Protein AF-A0AB73R5D5-F1 (afdb_monomer_lite)

Sequence (37 aa):
HAHCVTLYHNDLTCEADTFGSCGYVYLAVYPTPETKK

Secondary structure (DSSP, 8-state):
----EEEEETTEEEEEE-TT-SS--EEEEEEPPP---

Organism: Escherichia coli (NCBI:txid562)
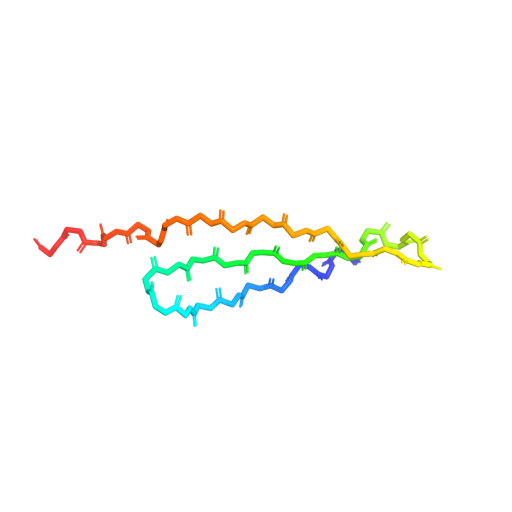
Radius of gyration: 12.19 Å; chains: 1; bounding box: 27×12×38 Å

pLDDT: mean 90.2, std 12.15, range [56.09, 97.62]

Foldseek 3Di:
DWDWDWDDDPQKIKTWTPVPVVDDIDIDIDGNDDPPD

Structure (mmCIF, N/CA/C/O backbone):
data_AF-A0AB73R5D5-F1
#
_entry.id   AF-A0AB73R5D5-F1
#
loop_
_atom_site.group_PDB
_atom_site.id
_atom_site.type_symbol
_atom_site.label_atom_id
_atom_site.label_alt_id
_atom_site.label_comp_id
_atom_site.label_asym_id
_atom_site.label_entity_id
_atom_site.label_seq_id
_atom_site.pdbx_PDB_ins_code
_atom_site.Cartn_x
_atom_site.Cartn_y
_atom_site.Cartn_z
_atom_site.occupancy
_atom_site.B_iso_or_equiv
_atom_site.auth_seq_id
_atom_site.auth_comp_id
_atom_site.auth_asym_id
_atom_site.auth_atom_id
_atom_site.pdbx_PDB_model_num
ATOM 1 N N . HIS A 1 1 ? 12.960 8.689 -2.558 1.00 57.22 1 HIS A N 1
ATOM 2 C CA . HIS A 1 1 ? 11.597 9.245 -2.494 1.00 57.22 1 HIS A CA 1
ATOM 3 C C . HIS A 1 1 ? 10.626 8.076 -2.454 1.00 57.22 1 HIS A C 1
ATOM 5 O O . HIS A 1 1 ? 10.288 7.552 -3.505 1.00 57.22 1 HIS A O 1
ATOM 11 N N . ALA A 1 2 ? 10.310 7.569 -1.261 1.00 58.09 2 ALA A N 1
ATOM 12 C CA . ALA A 1 2 ? 9.249 6.575 -1.093 1.00 58.09 2 ALA A CA 1
ATOM 13 C C . ALA A 1 2 ? 7.933 7.352 -0.998 1.00 58.09 2 ALA A C 1
ATOM 15 O O . ALA A 1 2 ? 7.864 8.320 -0.239 1.00 58.09 2 ALA A O 1
ATOM 16 N N . HIS A 1 3 ? 6.954 7.011 -1.830 1.00 81.69 3 HIS A N 1
ATOM 17 C CA . HIS A 1 3 ? 5.709 7.765 -1.967 1.00 81.69 3 HIS A CA 1
ATOM 18 C C . HIS A 1 3 ? 4.553 6.905 -1.467 1.00 81.69 3 HIS A C 1
ATOM 20 O O . HIS A 1 3 ? 3.660 6.532 -2.224 1.00 81.69 3 HIS A O 1
ATOM 26 N N . CYS A 1 4 ? 4.605 6.577 -0.176 1.00 93.25 4 CYS A N 1
ATOM 27 C CA . CYS A 1 4 ? 3.508 5.899 0.493 1.00 93.25 4 CYS A CA 1
ATOM 28 C C . CYS A 1 4 ? 2.373 6.901 0.717 1.00 93.25 4 CYS A C 1
ATOM 30 O O . CYS A 1 4 ? 2.574 7.964 1.313 1.00 93.25 4 CYS A O 1
ATOM 32 N N . VAL A 1 5 ? 1.189 6.570 0.211 1.00 95.00 5 VAL A N 1
ATOM 33 C CA . VAL A 1 5 ? -0.039 7.332 0.433 1.00 95.00 5 VAL A CA 1
ATOM 34 C C . VAL A 1 5 ? -0.892 6.580 1.443 1.00 95.00 5 VAL A C 1
ATOM 36 O O . VAL A 1 5 ? -1.138 5.385 1.282 1.00 95.00 5 VAL A O 1
ATOM 39 N N . THR A 1 6 ? -1.374 7.291 2.461 1.00 96.44 6 THR A N 1
ATOM 40 C CA . THR A 1 6 ? -2.299 6.752 3.463 1.00 96.44 6 THR A CA 1
ATOM 41 C C . THR A 1 6 ? -3.702 7.294 3.218 1.00 96.44 6 THR A C 1
ATOM 43 O O . THR A 1 6 ? -3.902 8.505 3.116 1.00 96.44 6 THR A O 1
ATOM 46 N N . LEU A 1 7 ? -4.680 6.397 3.136 1.00 96.25 7 LEU A N 1
ATOM 47 C CA . LEU A 1 7 ? -6.099 6.697 2.978 1.00 96.25 7 LEU A CA 1
ATOM 48 C C . LEU A 1 7 ? -6.878 6.162 4.180 1.00 96.25 7 LEU A C 1
ATOM 50 O O . LEU A 1 7 ? -6.535 5.115 4.727 1.00 96.25 7 LEU A O 1
ATOM 54 N N . TYR A 1 8 ? -7.955 6.855 4.546 1.00 96.62 8 TYR A N 1
ATOM 55 C CA . TYR A 1 8 ? -8.855 6.449 5.624 1.00 96.62 8 TYR A CA 1
ATOM 56 C C . TYR A 1 8 ? -10.283 6.359 5.096 1.00 96.62 8 TYR A C 1
ATOM 58 O O . TYR A 1 8 ? -10.791 7.318 4.508 1.00 96.62 8 TYR A O 1
ATOM 66 N N . HIS A 1 9 ? -10.933 5.214 5.293 1.00 96.81 9 HIS A N 1
ATOM 67 C CA . HIS A 1 9 ? -12.320 5.001 4.884 1.00 96.81 9 HIS A CA 1
ATOM 68 C C . HIS A 1 9 ? -12.965 3.891 5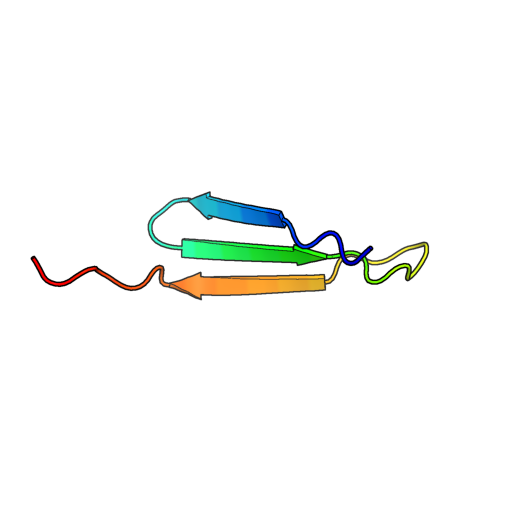.716 1.00 96.81 9 HIS A C 1
ATOM 70 O O . HIS A 1 9 ? -12.368 2.833 5.872 1.00 96.81 9 HIS A O 1
ATOM 76 N N . ASN A 1 10 ? -14.187 4.111 6.212 1.00 96.19 10 ASN A N 1
ATOM 77 C CA . ASN A 1 10 ? -14.968 3.125 6.978 1.00 96.19 10 ASN A CA 1
ATOM 78 C C . ASN A 1 10 ? -14.170 2.436 8.101 1.00 96.19 10 ASN A C 1
ATOM 80 O O . ASN A 1 10 ? -14.119 1.211 8.156 1.00 96.19 10 ASN A O 1
ATOM 84 N N . ASP A 1 11 ? -13.501 3.222 8.949 1.00 95.62 11 ASP A N 1
ATOM 85 C CA . ASP A 1 11 ? -12.664 2.724 10.053 1.00 95.62 11 ASP A CA 1
ATOM 86 C C . ASP A 1 11 ? -11.517 1.790 9.621 1.00 95.62 11 ASP A C 1
ATOM 88 O O . ASP A 1 11 ? -10.956 1.053 10.431 1.00 95.62 11 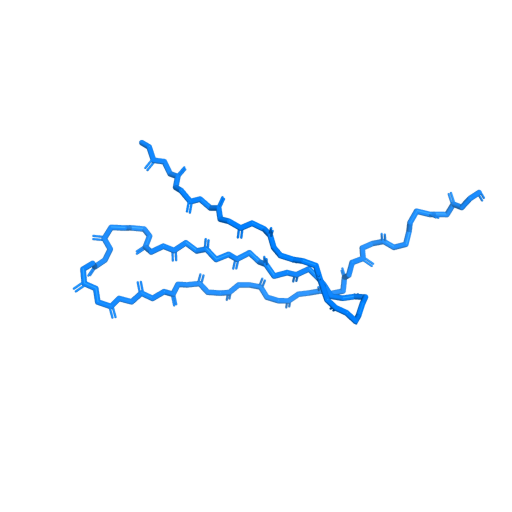ASP A O 1
ATOM 92 N N . LEU A 1 12 ? -11.128 1.847 8.345 1.00 97.00 12 LEU A N 1
ATOM 93 C CA . LEU A 1 12 ? -9.946 1.190 7.802 1.00 97.00 12 LEU A CA 1
ATOM 94 C C . LEU A 1 12 ? -8.900 2.226 7.392 1.00 97.00 12 LEU A C 1
ATOM 96 O O . LEU A 1 12 ? -9.218 3.278 6.825 1.00 97.00 12 LEU A O 1
ATOM 100 N N . THR A 1 13 ? -7.644 1.861 7.613 1.00 97.56 13 THR A N 1
ATOM 101 C CA . THR A 1 13 ? -6.466 2.509 7.053 1.00 97.56 13 THR A CA 1
ATOM 102 C C . THR A 1 13 ? -6.000 1.699 5.852 1.00 97.56 13 THR A C 1
ATOM 104 O O . THR A 1 13 ? -5.905 0.472 5.913 1.00 97.56 13 THR A O 1
ATOM 107 N N . CYS A 1 14 ? -5.688 2.384 4.758 1.00 97.62 14 CYS A N 1
ATOM 108 C CA . CYS A 1 14 ? -5.054 1.799 3.587 1.00 97.62 14 CYS A CA 1
ATOM 109 C C . CYS A 1 14 ? -3.743 2.527 3.304 1.00 97.62 14 CYS A C 1
ATOM 111 O O . CYS A 1 14 ? -3.743 3.733 3.065 1.00 97.62 14 CYS A O 1
ATOM 113 N N . GLU A 1 15 ? -2.644 1.788 3.273 1.00 97.62 15 GLU A N 1
ATOM 114 C CA . GLU A 1 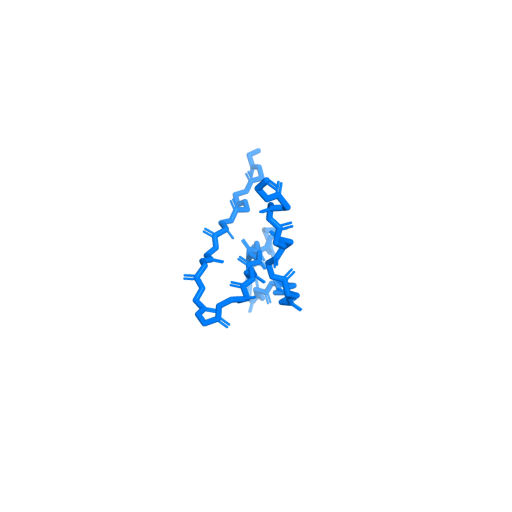15 ? -1.357 2.261 2.774 1.00 97.62 15 GLU A CA 1
ATOM 115 C C . GLU A 1 15 ? -1.137 1.738 1.359 1.00 97.62 15 GLU A C 1
ATOM 117 O O . GLU A 1 15 ? -1.360 0.557 1.084 1.00 97.62 15 GLU A O 1
ATOM 122 N N . ALA A 1 16 ? -0.721 2.627 0.461 1.00 96.75 16 ALA A N 1
ATOM 123 C CA . ALA A 1 16 ? -0.475 2.318 -0.938 1.00 96.75 16 ALA A CA 1
ATOM 124 C C . ALA A 1 16 ? 0.886 2.865 -1.381 1.00 96.75 16 ALA A C 1
ATOM 126 O O . ALA A 1 16 ? 1.153 4.057 -1.225 1.00 96.75 16 ALA A O 1
ATOM 127 N N . ASP A 1 17 ? 1.721 2.020 -1.986 1.00 95.75 17 ASP A N 1
ATOM 128 C CA . ASP A 1 17 ? 2.972 2.440 -2.632 1.00 95.75 17 ASP A CA 1
ATOM 129 C C . ASP A 1 17 ? 3.212 1.611 -3.906 1.00 95.75 17 ASP A C 1
ATOM 131 O O . ASP A 1 17 ? 2.794 0.461 -4.019 1.00 95.75 17 ASP A O 1
ATOM 135 N N . THR A 1 18 ? 3.884 2.190 -4.897 1.00 94.31 18 THR A N 1
ATOM 136 C CA . THR A 1 18 ? 4.295 1.478 -6.119 1.00 94.31 18 THR A CA 1
ATOM 137 C C . THR A 1 18 ? 5.669 0.827 -5.989 1.00 94.31 18 THR A C 1
ATOM 139 O O . THR A 1 18 ? 6.013 -0.023 -6.814 1.00 94.31 18 THR A O 1
ATOM 142 N N . PHE A 1 19 ?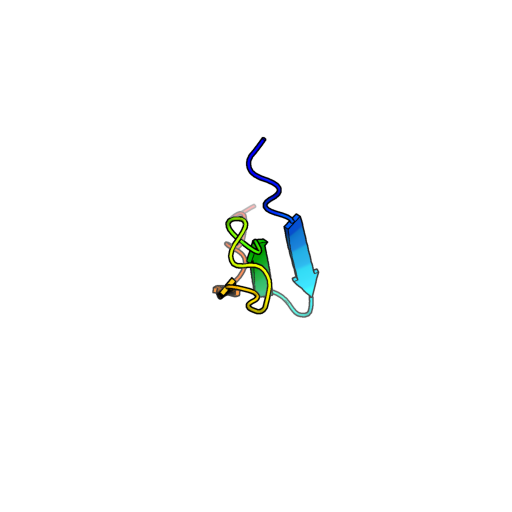 6.475 1.250 -5.007 1.00 92.06 19 PHE A N 1
ATOM 143 C CA . PHE A 1 19 ? 7.886 0.886 -4.832 1.00 92.06 19 PHE A CA 1
ATOM 144 C C . PHE A 1 19 ? 8.717 0.957 -6.127 1.00 92.06 19 PHE A C 1
ATOM 146 O O . PHE A 1 19 ? 9.684 0.219 -6.297 1.00 92.06 19 PHE A O 1
ATOM 153 N N . GLY A 1 20 ? 8.336 1.826 -7.073 1.00 91.31 20 GLY A N 1
ATOM 154 C CA . GLY A 1 20 ? 9.010 1.940 -8.370 1.00 91.31 20 GLY A CA 1
ATOM 155 C C . GLY A 1 20 ? 8.897 0.693 -9.256 1.00 91.31 20 GLY A C 1
ATOM 1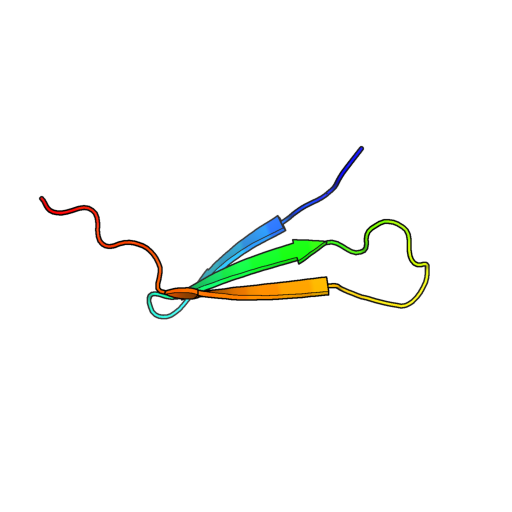56 O O . GLY A 1 20 ? 9.732 0.494 -10.131 1.00 91.31 20 GLY A O 1
ATOM 157 N N . SER A 1 21 ? 7.884 -0.152 -9.052 1.00 93.19 21 SER A N 1
ATOM 158 C CA . SER A 1 21 ? 7.732 -1.434 -9.759 1.00 93.19 21 SER A CA 1
ATOM 159 C C . SER A 1 21 ? 7.338 -1.328 -11.240 1.00 93.19 21 SER A C 1
ATOM 161 O O . SER A 1 21 ? 7.304 -2.345 -11.928 1.00 93.19 21 SER A O 1
ATOM 163 N N . CYS A 1 22 ? 7.020 -0.126 -11.736 1.00 91.06 22 CYS A N 1
ATOM 164 C CA . CYS A 1 22 ? 6.625 0.130 -13.129 1.00 91.06 22 CYS A CA 1
ATOM 165 C C . CYS A 1 22 ? 5.429 -0.708 -13.625 1.00 91.06 22 CYS A C 1
ATOM 167 O O . CYS A 1 22 ? 5.323 -0.989 -14.817 1.00 91.06 22 CYS A O 1
ATOM 169 N N . GLY A 1 23 ? 4.521 -1.105 -12.731 1.00 93.38 23 GLY A N 1
ATOM 170 C CA . GLY A 1 23 ? 3.350 -1.898 -13.119 1.00 93.38 23 GLY A CA 1
ATOM 171 C C . GLY A 1 23 ? 2.491 -2.418 -11.972 1.00 93.38 23 GLY A C 1
ATOM 172 O O . GLY A 1 23 ? 1.386 -2.888 -12.227 1.00 93.38 23 GLY A O 1
ATOM 173 N N . TYR A 1 24 ? 2.955 -2.308 -10.723 1.00 95.56 24 TYR A N 1
ATOM 174 C CA . TYR A 1 24 ? 2.225 -2.783 -9.552 1.00 95.56 24 TYR A CA 1
ATOM 175 C C . TYR A 1 24 ? 2.028 -1.693 -8.499 1.00 95.56 24 TYR A C 1
ATOM 177 O O . TYR A 1 24 ? 2.834 -0.773 -8.340 1.00 95.56 24 TYR A O 1
ATOM 185 N N . VAL A 1 25 ? 0.935 -1.843 -7.755 1.00 95.56 25 VAL A N 1
ATOM 186 C CA . VAL A 1 25 ? 0.638 -1.087 -6.540 1.00 95.56 25 VAL A CA 1
ATOM 187 C C . VAL A 1 25 ? 0.530 -2.091 -5.404 1.00 95.56 25 VAL A C 1
ATOM 189 O O . VAL A 1 25 ? -0.208 -3.071 -5.502 1.00 95.56 25 VAL A O 1
ATOM 192 N N . TYR A 1 26 ? 1.272 -1.846 -4.336 1.00 95.56 26 TYR A N 1
ATOM 193 C CA . TYR A 1 26 ? 1.253 -2.630 -3.115 1.00 95.56 26 TYR A CA 1
ATOM 194 C C . TYR A 1 26 ? 0.312 -1.955 -2.130 1.00 95.56 26 TYR A C 1
ATOM 196 O O . TYR A 1 26 ? 0.443 -0.759 -1.872 1.00 95.56 26 TYR A O 1
ATOM 204 N N . LEU A 1 27 ? -0.647 -2.725 -1.621 1.00 97.12 27 LEU A N 1
ATOM 205 C CA . LEU A 1 27 ? -1.700 -2.248 -0.733 1.00 97.12 27 LEU A CA 1
ATOM 206 C C . LEU A 1 27 ? -1.641 -3.008 0.592 1.00 97.12 27 LEU A C 1
ATOM 208 O O . LEU A 1 27 ? -1.607 -4.240 0.595 1.00 97.12 27 LEU A O 1
ATOM 212 N N . ALA A 1 28 ? -1.690 -2.278 1.702 1.00 97.06 28 ALA A N 1
ATOM 213 C CA . ALA A 1 28 ? -1.923 -2.826 3.032 1.00 97.06 28 ALA A CA 1
ATOM 214 C C . ALA A 1 28 ? -3.176 -2.174 3.620 1.00 97.06 28 ALA A C 1
ATOM 216 O O . ALA A 1 28 ? -3.203 -0.964 3.829 1.00 97.06 28 ALA A O 1
ATOM 217 N N . VAL A 1 29 ? -4.213 -2.976 3.870 1.00 97.38 29 VAL A N 1
ATOM 218 C CA . VAL A 1 29 ? -5.484 -2.513 4.444 1.00 97.38 29 VAL A CA 1
ATOM 219 C C . VAL A 1 29 ? -5.682 -3.163 5.804 1.00 97.38 29 VAL A C 1
ATOM 221 O O . VAL A 1 29 ? -5.626 -4.388 5.919 1.00 97.38 29 VAL A O 1
ATOM 224 N N . TYR A 1 30 ? -5.911 -2.350 6.830 1.00 97.25 30 TYR A N 1
ATOM 225 C CA . TYR A 1 30 ? -6.056 -2.804 8.210 1.00 97.25 30 TYR A CA 1
ATOM 226 C C . TYR A 1 30 ? -6.995 -1.876 9.002 1.00 97.25 30 TYR A C 1
ATOM 228 O O . TYR A 1 30 ? -7.200 -0.734 8.591 1.00 97.25 30 TYR A O 1
ATOM 236 N N . PRO A 1 31 ? -7.596 -2.334 10.119 1.00 97.44 31 PRO A N 1
ATOM 237 C CA . PRO A 1 31 ? -8.434 -1.479 10.958 1.00 97.44 31 PRO A CA 1
ATOM 238 C C . PRO A 1 31 ? -7.679 -0.248 11.459 1.00 97.44 31 PRO A C 1
ATOM 240 O O . PRO A 1 31 ? -6.557 -0.367 11.958 1.00 97.44 31 PRO A O 1
ATOM 243 N N . THR A 1 32 ? -8.302 0.923 11.368 1.00 97.06 32 THR A N 1
ATOM 244 C CA . THR A 1 32 ? -7.772 2.146 11.969 1.00 97.06 32 THR A CA 1
ATOM 245 C C . THR A 1 32 ? -7.769 1.971 13.488 1.00 97.06 32 THR A C 1
ATOM 247 O O . THR A 1 32 ? -8.819 1.664 14.059 1.00 97.06 32 THR A O 1
ATOM 250 N N . PRO A 1 33 ? -6.630 2.154 14.179 1.00 92.00 33 PRO A N 1
ATOM 251 C CA . PRO A 1 33 ? -6.599 2.068 15.631 1.00 92.00 33 PRO A CA 1
ATOM 252 C C . PRO A 1 33 ? -7.563 3.087 16.240 1.00 92.00 33 PRO A C 1
ATOM 254 O O . PRO A 1 33 ? -7.435 4.289 16.006 1.00 92.00 33 PRO A O 1
ATOM 257 N N . GLU A 1 34 ? -8.512 2.618 17.048 1.00 83.19 34 GLU A N 1
ATOM 258 C CA . GLU A 1 34 ? -9.320 3.514 17.864 1.00 83.19 34 GLU A CA 1
ATOM 259 C C . GLU A 1 34 ? -8.395 4.218 18.860 1.00 83.19 34 GLU A C 1
ATOM 261 O O . GLU A 1 34 ? -7.808 3.582 19.743 1.00 83.19 34 GLU A O 1
ATOM 266 N N . THR A 1 35 ? -8.273 5.540 18.769 1.00 73.88 35 THR A N 1
ATOM 267 C CA . THR A 1 35 ? -7.753 6.316 19.891 1.00 73.88 35 THR A CA 1
ATOM 268 C C . THR A 1 35 ? -8.757 6.177 21.029 1.00 73.88 35 THR A C 1
ATOM 270 O O . THR A 1 35 ? -9.835 6.771 21.000 1.00 73.88 35 THR A O 1
ATOM 273 N N . LYS A 1 36 ? -8.429 5.346 22.030 1.00 61.56 36 LYS A N 1
ATOM 274 C CA . LYS A 1 36 ? -9.143 5.339 23.312 1.00 61.56 36 LYS A CA 1
ATOM 275 C C . LYS A 1 36 ? -9.151 6.789 23.816 1.00 61.56 36 LYS A C 1
ATOM 277 O O . LYS A 1 36 ? -8.080 7.356 24.025 1.00 61.56 36 LYS A O 1
ATOM 282 N N . LYS A 1 37 ? -10.341 7.392 23.887 1.00 56.09 37 LYS A N 1
ATOM 283 C CA . LYS A 1 37 ? -10.546 8.715 24.489 1.00 56.09 37 LYS A CA 1
ATOM 284 C C . LYS A 1 37 ? -10.309 8.666 25.990 1.00 56.09 37 LYS A C 1
ATOM 286 O O . LYS A 1 37 ? -10.640 7.618 26.589 1.00 56.09 37 LYS A O 1
#

InterPro domains:
  IPR009320 Antitoxin CbeA [PF06154] (1-32)
  IPR038025 Antitoxin CbeA superfamily [SSF143737] (1-33)